Protein AF-A0A935BQP4-F1 (afdb_monomer)

Mean predicted aligned error: 3.19 Å

pLDDT: mean 92.68, std 5.35, range [65.62, 96.75]

Structure (mmCIF, N/CA/C/O backbone):
data_AF-A0A935BQP4-F1
#
_entry.id   AF-A0A935BQP4-F1
#
loop_
_atom_site.group_PDB
_atom_site.id
_atom_site.type_symbol
_atom_site.label_atom_id
_atom_site.label_alt_id
_atom_site.label_comp_id
_atom_site.label_asym_id
_atom_site.label_entity_id
_atom_site.label_seq_id
_atom_site.pdbx_PDB_ins_code
_atom_site.Cartn_x
_atom_site.Cartn_y
_atom_site.Cartn_z
_atom_site.occupancy
_atom_site.B_iso_or_equiv
_atom_site.auth_seq_id
_atom_site.auth_comp_id
_atom_site.auth_asym_id
_atom_site.auth_atom_id
_atom_site.pdbx_PDB_model_num
ATOM 1 N N . MET A 1 1 ? -3.172 5.237 -1.779 1.00 88.81 1 MET A N 1
ATOM 2 C CA . MET A 1 1 ? -4.588 5.655 -1.803 1.00 88.81 1 MET A CA 1
ATOM 3 C C . MET A 1 1 ? -5.038 5.767 -0.364 1.00 88.81 1 MET A C 1
ATOM 5 O O . MET A 1 1 ? -4.635 4.895 0.387 1.00 88.81 1 MET A O 1
ATOM 9 N N . PRO A 1 2 ? -5.792 6.795 0.039 1.00 93.50 2 PRO A N 1
ATOM 10 C CA . PRO A 1 2 ? -6.292 6.873 1.408 1.00 93.50 2 PRO A CA 1
ATOM 11 C C . PRO A 1 2 ? -7.207 5.689 1.753 1.00 93.50 2 PRO A C 1
ATOM 13 O O . PRO A 1 2 ? -8.046 5.330 0.927 1.00 93.50 2 PRO A O 1
ATO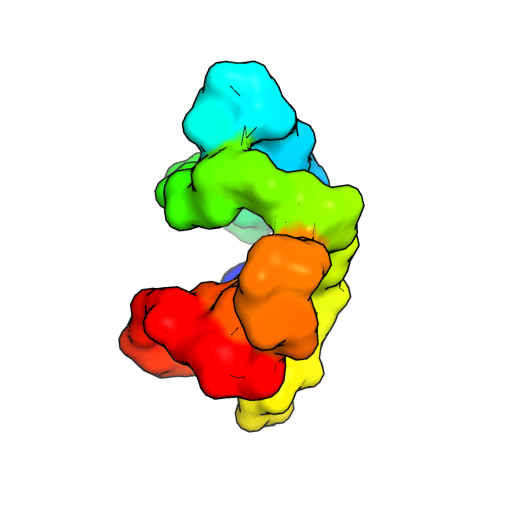M 16 N N . ALA A 1 3 ? -7.012 5.077 2.922 1.00 95.75 3 ALA A N 1
ATOM 17 C CA . ALA A 1 3 ? -7.804 3.962 3.457 1.00 95.75 3 ALA A CA 1
ATOM 18 C C . ALA A 1 3 ? -7.531 3.813 4.968 1.00 95.75 3 ALA A C 1
ATOM 20 O O . ALA A 1 3 ? -6.585 4.413 5.457 1.00 95.75 3 ALA A O 1
ATOM 21 N N . ASP A 1 4 ? -8.345 3.062 5.706 1.00 95.38 4 ASP A N 1
ATOM 22 C CA . ASP A 1 4 ? -8.165 2.845 7.151 1.00 95.38 4 ASP A CA 1
ATOM 23 C C . ASP A 1 4 ? -7.214 1.659 7.375 1.00 95.38 4 ASP A C 1
ATOM 25 O O . ASP A 1 4 ? -7.648 0.510 7.335 1.00 95.38 4 ASP A O 1
ATOM 29 N N . TYR A 1 5 ? -5.904 1.906 7.485 1.00 93.88 5 TYR A N 1
ATOM 30 C CA . TYR A 1 5 ? -4.905 0.828 7.524 1.00 93.88 5 TYR A CA 1
ATOM 31 C C . TYR A 1 5 ? -4.655 0.281 8.937 1.00 93.88 5 TYR A C 1
ATOM 33 O O . TYR A 1 5 ? -4.073 -0.799 9.067 1.00 93.88 5 TYR A O 1
ATOM 41 N N . ASP A 1 6 ? -5.059 0.993 9.991 1.00 92.75 6 ASP A N 1
ATOM 42 C CA . ASP A 1 6 ? -4.897 0.563 11.386 1.00 92.75 6 ASP A CA 1
ATOM 43 C C . ASP A 1 6 ? -6.206 0.137 12.070 1.00 92.75 6 ASP A C 1
ATOM 45 O O . ASP A 1 6 ? -6.160 -0.508 13.128 1.00 92.75 6 ASP A O 1
ATOM 49 N N . GLY A 1 7 ? -7.351 0.389 11.436 1.00 94.00 7 GLY A N 1
ATOM 50 C CA . GLY A 1 7 ? -8.680 -0.001 11.900 1.00 94.00 7 GLY A CA 1
ATOM 51 C C . GLY A 1 7 ? -9.238 0.944 12.956 1.00 94.00 7 GLY A C 1
ATOM 52 O O . GLY A 1 7 ? -10.010 0.503 13.810 1.00 94.00 7 GLY A O 1
ATOM 53 N N . ASP A 1 8 ? -8.813 2.211 12.969 1.00 94.06 8 ASP A N 1
ATOM 54 C CA . ASP A 1 8 ? -9.303 3.213 13.924 1.00 94.06 8 ASP A CA 1
ATOM 55 C C . ASP A 1 8 ? -10.621 3.882 13.486 1.00 94.06 8 ASP A C 1
ATOM 57 O O . ASP A 1 8 ? -11.181 4.713 14.215 1.00 94.06 8 ASP A O 1
ATOM 61 N N . GLY A 1 9 ? -11.136 3.513 12.312 1.00 94.44 9 GLY A N 1
ATOM 62 C CA . GLY A 1 9 ? -12.349 4.055 11.713 1.00 94.44 9 GLY A CA 1
ATOM 63 C C . GLY A 1 9 ? -12.130 5.347 10.927 1.00 94.44 9 GLY A C 1
ATOM 64 O O . GLY A 1 9 ? -13.114 5.967 10.506 1.00 94.44 9 GLY A O 1
ATOM 65 N N . LYS A 1 10 ? -10.885 5.794 10.726 1.00 94.94 10 LYS A N 1
ATOM 66 C CA . LYS A 1 10 ? -10.538 6.966 9.913 1.00 94.94 10 LYS A CA 1
ATOM 67 C C . LYS A 1 10 ? -9.632 6.572 8.760 1.00 94.94 10 LYS A C 1
ATOM 69 O O . LYS A 1 10 ? -8.846 5.640 8.818 1.00 94.94 10 LYS A O 1
ATOM 74 N N . PHE A 1 11 ? -9.719 7.336 7.677 1.00 95.62 11 PHE A N 1
ATOM 75 C CA . PHE A 1 11 ? -8.782 7.156 6.580 1.00 95.62 11 PHE A CA 1
ATOM 76 C C . PHE A 1 11 ? -7.402 7.714 6.923 1.00 95.62 11 PHE A C 1
ATOM 78 O O . PHE A 1 11 ? -7.242 8.899 7.224 1.00 95.62 11 PHE A O 1
ATOM 85 N N . ASP A 1 12 ? -6.399 6.868 6.742 1.00 96.25 12 ASP A N 1
ATOM 86 C CA . ASP A 1 12 ? -4.992 7.219 6.698 1.00 96.25 12 ASP A CA 1
ATOM 87 C C . ASP A 1 12 ? -4.610 7.768 5.322 1.00 96.25 12 ASP A C 1
ATOM 89 O O . ASP A 1 12 ? -5.203 7.443 4.287 1.00 96.25 12 ASP A O 1
ATOM 93 N N . VAL A 1 13 ? -3.560 8.587 5.279 1.00 96.19 13 VAL A N 1
ATOM 94 C CA . VAL A 1 13 ? -3.045 9.137 4.020 1.00 96.19 13 VAL A CA 1
ATOM 95 C C . VAL A 1 13 ? -2.060 8.153 3.414 1.00 96.19 13 VAL A C 1
ATOM 97 O O . VAL A 1 13 ? -1.125 7.728 4.083 1.00 96.19 13 VAL A O 1
ATOM 100 N N . ALA A 1 14 ? -2.193 7.846 2.121 1.00 95.62 14 ALA A N 1
ATOM 101 C CA . ALA A 1 14 ? -1.202 7.019 1.444 1.00 95.62 14 ALA A CA 1
ATOM 102 C C . ALA A 1 14 ? -1.021 7.344 -0.038 1.00 95.62 14 ALA A C 1
ATOM 104 O O . ALA A 1 14 ? -1.979 7.631 -0.766 1.00 95.62 14 ALA A O 1
ATOM 105 N N . VAL A 1 15 ? 0.210 7.186 -0.516 1.00 95.25 15 VAL A N 1
ATOM 106 C CA . VAL A 1 15 ? 0.635 7.474 -1.887 1.00 95.25 15 VAL A CA 1
ATOM 107 C C . VAL A 1 15 ? 1.483 6.334 -2.435 1.00 95.25 15 VAL A C 1
ATOM 109 O O . VAL A 1 15 ? 2.377 5.823 -1.765 1.00 95.25 15 VAL A O 1
ATOM 112 N N . TYR A 1 16 ? 1.221 5.956 -3.682 1.00 95.06 16 TYR A N 1
ATOM 113 C CA . TYR A 1 16 ? 2.116 5.087 -4.428 1.00 95.06 16 TYR A CA 1
ATOM 114 C C . TYR A 1 16 ? 3.078 5.940 -5.251 1.00 95.06 16 TYR A C 1
ATOM 116 O O . TYR A 1 16 ? 2.635 6.828 -5.981 1.00 95.06 16 TYR A O 1
ATOM 124 N N . ARG A 1 17 ? 4.385 5.695 -5.132 1.00 95.25 17 ARG A N 1
ATOM 125 C CA . ARG A 1 17 ? 5.419 6.422 -5.877 1.00 95.25 17 ARG A CA 1
ATOM 126 C C . ARG A 1 17 ? 6.036 5.500 -6.937 1.00 95.25 17 ARG A C 1
ATOM 128 O O . ARG A 1 17 ? 6.910 4.705 -6.596 1.00 95.25 17 ARG A O 1
ATOM 135 N N . PRO A 1 18 ? 5.662 5.634 -8.225 1.00 93.56 18 PRO A N 1
ATOM 136 C CA . PRO A 1 18 ? 6.151 4.746 -9.281 1.00 93.56 18 PRO A CA 1
ATOM 137 C C . PRO A 1 18 ? 7.673 4.755 -9.453 1.00 93.56 18 PRO A C 1
ATOM 139 O O . PRO A 1 18 ? 8.255 3.723 -9.757 1.00 93.56 18 PRO A O 1
ATOM 142 N N . SER A 1 19 ? 8.330 5.897 -9.220 1.00 94.88 19 SER A N 1
ATOM 143 C CA . SER A 1 19 ? 9.785 6.024 -9.389 1.00 94.88 19 SER A CA 1
ATOM 144 C C . SER A 1 19 ? 10.600 5.208 -8.386 1.00 94.88 19 SER A C 1
ATOM 146 O O . SER A 1 19 ? 11.723 4.824 -8.694 1.00 94.88 19 SER A O 1
ATOM 148 N N . THR A 1 20 ? 10.054 4.936 -7.198 1.00 95.19 20 THR A N 1
ATOM 149 C CA . THR A 1 20 ? 10.685 4.062 -6.195 1.00 95.19 20 THR A CA 1
ATOM 150 C C . THR A 1 20 ? 10.003 2.702 -6.105 1.00 95.19 20 THR A C 1
ATOM 152 O O . THR A 1 20 ? 10.539 1.780 -5.500 1.00 95.19 20 THR A O 1
ATOM 155 N N . GLY A 1 21 ? 8.816 2.568 -6.695 1.00 94.25 21 GLY A N 1
ATOM 156 C CA . GLY A 1 21 ? 7.999 1.369 -6.628 1.00 94.25 21 GLY A CA 1
ATOM 157 C C . GLY A 1 21 ? 7.392 1.102 -5.252 1.00 94.25 21 GLY A C 1
ATOM 158 O O . GLY A 1 21 ? 7.000 -0.033 -4.968 1.00 94.25 21 GLY A O 1
ATOM 159 N N . VAL A 1 22 ? 7.334 2.119 -4.390 1.00 95.31 22 VAL A N 1
ATOM 160 C CA . VAL A 1 22 ? 6.935 1.993 -2.983 1.00 95.31 22 VAL A CA 1
ATOM 161 C C . VAL A 1 22 ? 5.569 2.626 -2.749 1.00 95.31 22 VAL A C 1
AT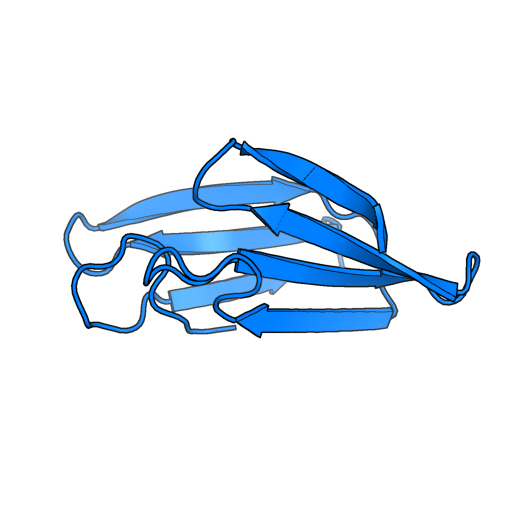OM 163 O O . VAL A 1 22 ? 5.280 3.727 -3.224 1.00 95.31 22 VAL A O 1
ATOM 166 N N . TRP A 1 23 ? 4.742 1.929 -1.976 1.00 95.12 23 TRP A N 1
ATOM 167 C CA . TRP A 1 23 ? 3.540 2.473 -1.364 1.00 95.12 23 TRP A CA 1
ATOM 168 C C . TRP A 1 23 ? 3.891 3.015 0.018 1.00 95.12 23 TRP A C 1
ATOM 170 O O . TRP A 1 23 ? 4.320 2.253 0.878 1.00 95.12 23 TRP A O 1
ATOM 180 N N . TYR A 1 24 ? 3.708 4.315 0.229 1.00 95.44 24 TYR A N 1
ATOM 181 C CA . TYR A 1 24 ? 3.908 4.987 1.514 1.00 95.44 24 TYR A CA 1
ATOM 182 C C . TYR A 1 24 ? 2.570 5.321 2.156 1.00 95.44 24 TYR A C 1
ATOM 184 O O . TYR A 1 24 ? 1.639 5.697 1.441 1.00 95.44 24 TYR A O 1
ATOM 192 N N . TRP A 1 25 ? 2.488 5.254 3.480 1.00 95.00 25 TRP A N 1
ATOM 193 C CA . TRP A 1 25 ? 1.324 5.709 4.239 1.00 95.00 25 TRP A CA 1
ATOM 194 C C . TRP A 1 25 ? 1.736 6.413 5.530 1.00 95.00 25 TRP A C 1
ATOM 196 O O . TRP A 1 25 ? 2.847 6.216 6.028 1.00 95.00 25 TRP A O 1
ATOM 206 N N . VAL A 1 26 ? 0.840 7.251 6.044 1.00 96.75 26 VAL A N 1
ATOM 207 C CA . VAL A 1 26 ? 0.940 7.899 7.351 1.00 96.75 26 VAL A CA 1
ATOM 208 C C . VAL A 1 26 ? -0.343 7.613 8.106 1.00 96.75 26 VAL A C 1
ATOM 210 O O . VAL A 1 26 ? -1.430 7.925 7.619 1.00 96.75 26 VAL A O 1
ATOM 213 N N . ASN A 1 27 ? -0.186 7.031 9.287 1.00 95.12 27 ASN A N 1
ATOM 214 C CA . ASN A 1 27 ? -1.283 6.701 10.167 1.00 95.12 27 ASN A CA 1
ATOM 215 C C . ASN A 1 27 ? -1.889 7.966 10.788 1.00 95.12 27 ASN A C 1
ATOM 217 O O . ASN A 1 27 ? -1.176 8.807 11.341 1.00 95.12 27 ASN A O 1
ATOM 221 N N . SER A 1 28 ? -3.203 8.095 10.703 1.00 95.44 28 SER A N 1
ATOM 222 C CA . SER A 1 28 ? -3.948 9.271 11.135 1.00 95.44 28 SER A CA 1
ATOM 223 C C . SER A 1 28 ? -4.029 9.393 12.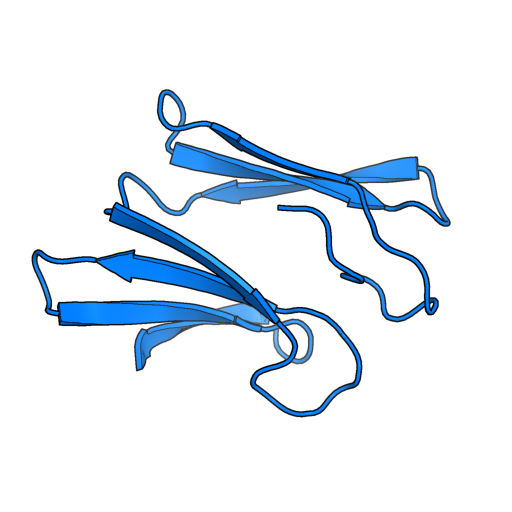660 1.00 95.44 28 SER A C 1
ATOM 225 O O . SER A 1 28 ? -4.023 10.512 13.175 1.00 95.44 28 SER A O 1
ATOM 227 N N . ALA A 1 29 ? -4.031 8.274 13.392 1.00 94.88 29 ALA A N 1
ATOM 228 C CA . ALA A 1 29 ? -4.109 8.255 14.853 1.00 94.88 29 ALA A CA 1
ATOM 229 C C . ALA A 1 29 ? -2.773 8.582 15.544 1.00 94.88 29 ALA A C 1
ATOM 231 O O . ALA A 1 29 ? -2.742 9.276 16.561 1.00 94.88 29 ALA A O 1
ATOM 232 N N . THR A 1 30 ? -1.663 8.082 15.002 1.00 95.50 30 THR A N 1
ATOM 233 C CA . THR A 1 30 ? -0.336 8.115 15.646 1.00 95.50 30 THR A CA 1
ATOM 234 C C . THR A 1 30 ? 0.681 8.997 14.926 1.00 95.5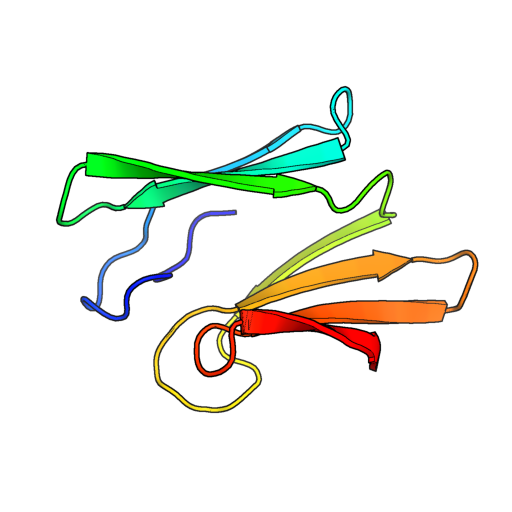0 30 THR A C 1
ATOM 236 O O . THR A 1 30 ? 1.756 9.246 15.470 1.00 95.50 30 THR A O 1
ATOM 239 N N . LEU A 1 31 ? 0.374 9.456 13.706 1.00 94.31 31 LEU A N 1
ATOM 240 C CA . LEU A 1 31 ? 1.293 10.175 12.809 1.00 94.31 31 LEU A CA 1
ATOM 241 C C . LEU A 1 31 ? 2.581 9.401 12.486 1.00 94.31 31 LEU A C 1
ATOM 243 O O . LEU A 1 31 ? 3.583 9.978 12.058 1.00 94.31 31 LEU A O 1
ATOM 247 N N . THR A 1 32 ? 2.560 8.081 12.667 1.00 94.56 32 THR A N 1
ATOM 248 C CA . THR A 1 32 ? 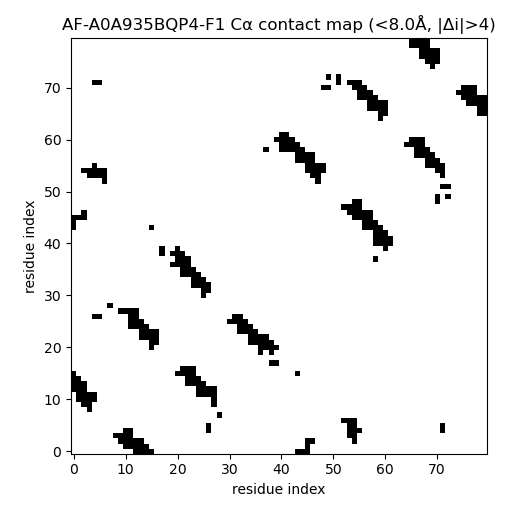3.648 7.197 12.248 1.00 94.56 32 THR A CA 1
ATOM 249 C C . THR A 1 32 ? 3.601 6.977 10.738 1.00 94.56 32 THR A C 1
ATOM 251 O O . THR A 1 32 ? 2.533 7.006 10.128 1.00 94.56 32 THR A O 1
ATOM 254 N N . TYR A 1 33 ? 4.763 6.773 10.113 1.00 93.19 33 TYR A N 1
ATOM 255 C CA . TYR A 1 33 ? 4.864 6.526 8.674 1.00 93.19 33 TYR A CA 1
ATOM 256 C C . TYR A 1 33 ? 5.328 5.096 8.386 1.00 93.19 33 TYR A C 1
ATOM 258 O O . TYR A 1 33 ? 6.103 4.517 9.147 1.00 93.19 33 TYR A O 1
ATOM 266 N N . GLY A 1 34 ? 4.891 4.549 7.252 1.00 92.25 34 GLY A N 1
ATOM 267 C CA . GLY A 1 34 ? 5.295 3.237 6.756 1.00 92.25 34 GLY A CA 1
ATOM 268 C C . GLY A 1 34 ? 5.525 3.228 5.246 1.00 92.25 34 GLY A C 1
ATOM 269 O O . GLY A 1 34 ? 5.141 4.157 4.528 1.00 92.25 34 GLY A O 1
ATOM 270 N N . GLY A 1 35 ? 6.187 2.177 4.759 1.00 93.94 35 GLY A N 1
ATOM 271 C CA . GLY A 1 35 ? 6.458 1.993 3.338 1.00 93.94 35 GLY A CA 1
ATOM 272 C C . GLY A 1 35 ? 6.641 0.527 2.957 1.00 93.94 35 GLY A C 1
ATOM 273 O O . GLY A 1 35 ? 7.335 -0.209 3.656 1.00 93.94 35 GLY A O 1
ATOM 274 N N . LEU A 1 36 ? 6.053 0.115 1.830 1.00 92.94 36 LEU A N 1
ATOM 275 C CA . LEU A 1 36 ? 6.187 -1.237 1.284 1.00 92.94 36 LEU A CA 1
ATOM 276 C C . LEU A 1 36 ? 6.488 -1.216 -0.219 1.00 92.94 36 LEU A C 1
ATOM 278 O O . LEU A 1 36 ? 5.819 -0.537 -1.002 1.00 92.94 36 LEU A O 1
ATOM 282 N N . GLY A 1 37 ? 7.510 -1.969 -0.626 1.00 93.50 37 GLY A N 1
ATOM 283 C CA . GLY A 1 37 ? 7.929 -2.088 -2.021 1.00 93.50 37 GLY A CA 1
ATOM 284 C C . GLY A 1 37 ? 7.064 -3.069 -2.811 1.00 93.50 37 GLY A C 1
ATOM 285 O O . GLY A 1 37 ? 7.045 -4.259 -2.516 1.00 93.50 37 GLY A O 1
ATOM 286 N N . PHE A 1 38 ? 6.417 -2.578 -3.868 1.00 92.31 38 PHE A N 1
ATOM 287 C CA . PHE A 1 38 ? 5.612 -3.377 -4.800 1.00 92.31 38 PHE A CA 1
ATOM 288 C C . PHE A 1 38 ? 6.152 -3.392 -6.238 1.00 92.31 38 PHE A C 1
ATOM 290 O O . PHE A 1 38 ? 5.606 -4.100 -7.088 1.00 92.31 38 PHE A O 1
ATOM 297 N N . GLY A 1 39 ? 7.235 -2.670 -6.534 1.00 92.56 39 GLY A N 1
ATOM 298 C CA . GLY A 1 39 ? 7.881 -2.686 -7.851 1.00 92.56 39 GLY A CA 1
ATOM 299 C C . GLY A 1 39 ? 7.184 -1.776 -8.858 1.00 92.56 39 GLY A C 1
ATOM 300 O O . GLY A 1 39 ? 7.094 -0.590 -8.610 1.00 92.56 39 GLY A O 1
ATOM 301 N N . ALA A 1 40 ? 6.725 -2.294 -9.998 1.00 92.44 40 ALA A N 1
ATOM 302 C CA . ALA A 1 40 ? 6.059 -1.496 -11.036 1.00 92.44 40 ALA A CA 1
ATOM 303 C C . ALA A 1 40 ? 4.716 -2.133 -11.451 1.00 92.44 40 ALA A C 1
ATOM 305 O O . ALA A 1 40 ? 4.611 -2.723 -12.529 1.00 92.44 40 ALA A O 1
ATOM 306 N N . PRO A 1 41 ? 3.691 -2.096 -10.582 1.00 93.81 41 PRO A N 1
ATOM 307 C CA . PRO A 1 41 ? 2.364 -2.585 -10.911 1.00 93.81 41 PRO A CA 1
ATOM 308 C C . PRO A 1 41 ? 1.646 -1.631 -11.870 1.00 93.81 41 PRO A C 1
ATOM 310 O O . PRO A 1 41 ? 1.999 -0.459 -12.001 1.00 93.81 41 PRO A O 1
ATOM 313 N N . ARG A 1 42 ? 0.591 -2.132 -12.518 1.00 95.25 42 ARG A N 1
ATOM 314 C CA . ARG A 1 42 ? -0.269 -1.317 -13.389 1.00 95.25 42 ARG A CA 1
ATOM 315 C C . ARG A 1 42 ? -1.340 -0.568 -12.603 1.00 95.25 42 ARG A C 1
ATOM 317 O O . ARG A 1 42 ? -1.637 0.575 -12.931 1.00 95.25 42 ARG A O 1
ATOM 324 N N . TYR A 1 43 ? -1.917 -1.217 -11.594 1.00 94.75 43 TYR A N 1
ATOM 325 C CA . TYR A 1 43 ? -2.952 -0.636 -10.744 1.00 94.75 43 TYR A CA 1
ATOM 326 C C . TYR A 1 43 ? -2.631 -0.874 -9.276 1.00 94.75 43 TYR A C 1
ATOM 328 O O . TYR A 1 43 ? -2.021 -1.883 -8.923 1.00 94.75 43 TYR A O 1
ATOM 336 N N . THR A 1 44 ? -3.073 0.056 -8.438 1.00 95.06 44 THR A N 1
ATOM 337 C CA . THR A 1 44 ? -3.058 -0.041 -6.978 1.00 95.06 44 THR A CA 1
ATOM 338 C C . THR A 1 44 ? -4.492 0.068 -6.481 1.00 95.06 44 THR A C 1
ATOM 340 O O . THR A 1 44 ? -5.256 0.856 -7.038 1.00 95.06 44 THR A O 1
ATOM 343 N N . CYS A 1 45 ? -4.853 -0.685 -5.449 1.00 95.38 45 CYS A N 1
ATOM 344 C CA . CYS A 1 45 ? -6.160 -0.628 -4.803 1.00 95.38 45 CYS A CA 1
ATOM 345 C C . CYS A 1 45 ? -6.002 -0.903 -3.307 1.00 95.38 45 CYS A C 1
ATOM 347 O O . CYS A 1 45 ? -5.142 -1.690 -2.920 1.00 95.38 45 CYS A O 1
ATOM 349 N N . ALA A 1 46 ? -6.802 -0.250 -2.473 1.00 95.31 46 ALA A N 1
ATOM 350 C CA . ALA A 1 46 ? -6.847 -0.511 -1.039 1.00 95.31 46 ALA A CA 1
ATOM 351 C C . ALA A 1 46 ? -8.264 -0.929 -0.645 1.00 95.31 46 ALA A C 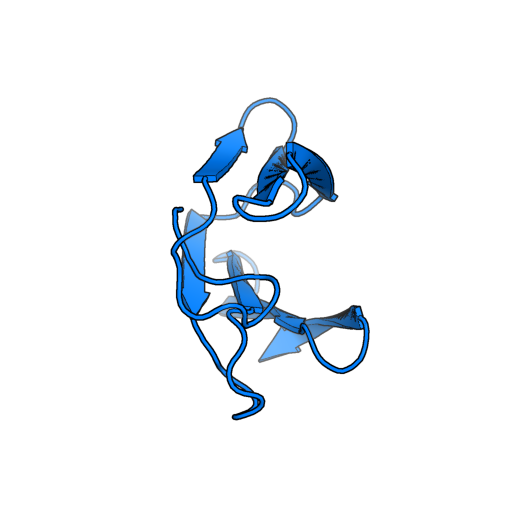1
ATOM 353 O O . ALA A 1 46 ? -9.225 -0.401 -1.206 1.00 95.31 46 ALA A O 1
ATOM 354 N N . GLY A 1 47 ? -8.383 -1.871 0.284 1.00 94.75 47 GLY A N 1
ATOM 355 C CA . GLY A 1 47 ? -9.667 -2.385 0.758 1.00 94.75 47 GLY A CA 1
ATOM 356 C C . GLY A 1 47 ? -9.474 -3.561 1.704 1.00 94.75 47 GLY A C 1
ATOM 357 O O . GLY A 1 47 ? -8.415 -4.169 1.687 1.00 94.75 47 GLY A O 1
ATOM 358 N N . ASP A 1 48 ? -10.472 -3.851 2.528 1.00 94.50 48 ASP A N 1
ATOM 359 C CA . ASP A 1 48 ? -10.470 -5.009 3.427 1.00 94.50 48 ASP A CA 1
ATOM 360 C C . ASP A 1 48 ? -10.809 -6.277 2.622 1.00 94.50 48 ASP A C 1
ATOM 362 O O . ASP A 1 48 ? -11.964 -6.476 2.228 1.00 94.50 48 ASP A O 1
ATOM 366 N N . TYR A 1 49 ? -9.801 -7.087 2.284 1.00 92.88 49 TYR A N 1
ATOM 367 C CA . TYR A 1 49 ? -9.986 -8.299 1.476 1.00 92.88 49 TYR A CA 1
ATOM 368 C C . TYR A 1 49 ? -10.021 -9.576 2.316 1.00 92.88 49 TYR A C 1
ATOM 370 O O . TYR A 1 49 ? -10.347 -10.634 1.769 1.00 92.88 49 TYR A O 1
ATOM 378 N N . ASP A 1 50 ? -9.684 -9.510 3.606 1.00 91.06 50 ASP A N 1
ATOM 379 C CA . ASP A 1 50 ? -9.732 -10.662 4.508 1.00 91.06 50 ASP A CA 1
ATOM 380 C C . ASP A 1 50 ? -10.7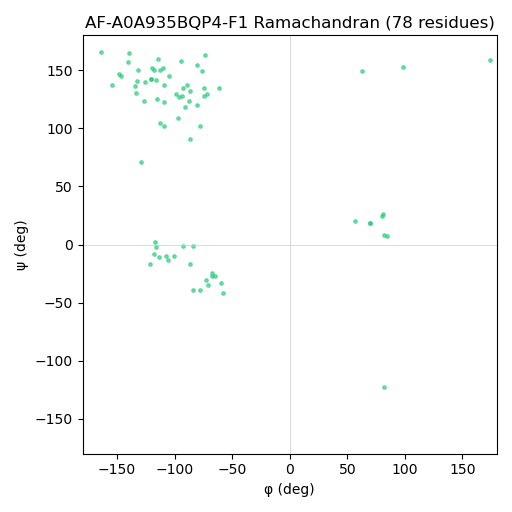25 -10.543 5.675 1.00 91.06 50 ASP A C 1
ATOM 382 O O . ASP A 1 50 ? -10.916 -11.516 6.409 1.00 91.06 50 ASP A O 1
ATOM 386 N N . GLY A 1 51 ? -11.467 -9.438 5.738 1.00 92.00 51 GLY A N 1
ATOM 387 C CA . GLY A 1 51 ? -12.615 -9.218 6.611 1.00 92.00 51 GLY A CA 1
ATOM 388 C C . GLY A 1 51 ? -12.242 -8.833 8.038 1.00 92.00 51 GLY A C 1
ATOM 389 O O . GLY A 1 51 ? -13.019 -9.119 8.953 1.00 92.00 51 GLY A O 1
ATOM 390 N N . ASP A 1 52 ? -11.061 -8.252 8.254 1.00 92.12 52 ASP A N 1
ATOM 391 C CA . ASP A 1 52 ? -10.555 -7.919 9.589 1.00 92.12 52 ASP A CA 1
ATOM 392 C C . ASP A 1 52 ? -10.891 -6.497 10.057 1.00 92.12 52 ASP A C 1
ATOM 394 O O . ASP A 1 52 ? -10.580 -6.130 11.193 1.00 92.12 52 ASP A O 1
ATOM 398 N N . GLY A 1 53 ? -11.569 -5.715 9.215 1.00 92.25 53 GLY A N 1
ATOM 399 C CA . GLY A 1 53 ? -11.929 -4.332 9.502 1.00 92.25 53 GLY A CA 1
ATOM 400 C C . GLY A 1 53 ? -10.801 -3.335 9.248 1.00 92.25 53 GLY A C 1
ATOM 401 O O . GLY A 1 53 ? -10.962 -2.165 9.593 1.00 92.25 53 GLY A O 1
ATOM 402 N N . ARG A 1 54 ? -9.683 -3.758 8.647 1.00 94.31 54 ARG A N 1
ATOM 403 C CA . ARG A 1 54 ? -8.586 -2.893 8.199 1.00 94.31 54 ARG A CA 1
ATOM 404 C C . ARG A 1 54 ? -8.420 -3.001 6.694 1.00 94.31 54 ARG A C 1
ATOM 406 O O . ARG A 1 54 ? -8.676 -4.022 6.071 1.00 94.31 54 ARG A O 1
ATOM 413 N N . ALA A 1 55 ? -7.958 -1.925 6.081 1.00 95.19 55 ALA A N 1
ATOM 414 C CA . ALA A 1 55 ? -7.634 -1.930 4.671 1.00 95.19 55 ALA A CA 1
ATOM 415 C C . ALA A 1 55 ? -6.322 -2.680 4.408 1.00 95.19 55 ALA A C 1
ATOM 417 O O . ALA A 1 55 ? -5.286 -2.410 5.013 1.00 95.19 55 ALA A O 1
ATOM 418 N N . ASP A 1 56 ? -6.340 -3.533 3.394 1.00 94.75 56 ASP A N 1
ATOM 419 C CA . ASP A 1 56 ? -5.170 -4.175 2.816 1.00 94.75 56 ASP A CA 1
ATOM 420 C C . ASP A 1 56 ? -4.649 -3.387 1.611 1.00 94.75 56 ASP A C 1
ATOM 422 O O . ASP A 1 56 ? -5.376 -2.655 0.928 1.00 94.75 56 ASP A O 1
ATOM 426 N N . GLN A 1 57 ? -3.374 -3.583 1.282 1.00 95.25 57 GLN A N 1
ATOM 427 C CA . GLN A 1 57 ? -2.773 -3.024 0.069 1.00 95.25 57 GLN A CA 1
ATOM 428 C C . GLN A 1 57 ? -2.786 -4.065 -1.049 1.00 95.25 57 GLN A C 1
ATOM 430 O O . GLN A 1 57 ? -2.237 -5.151 -0.878 1.00 95.25 57 GLN A O 1
ATOM 435 N N . ALA A 1 58 ? -3.328 -3.717 -2.216 1.00 95.12 58 ALA A N 1
ATOM 436 C CA . ALA A 1 58 ? -3.364 -4.586 -3.388 1.00 95.12 58 ALA A CA 1
ATOM 437 C C . ALA A 1 58 ? -2.756 -3.922 -4.629 1.00 95.12 58 ALA A C 1
ATOM 439 O O . ALA A 1 58 ? -2.995 -2.744 -4.913 1.00 95.12 58 ALA A O 1
ATOM 440 N N . VAL A 1 59 ? -1.998 -4.688 -5.415 1.00 95.06 59 VAL A N 1
ATOM 441 C CA . VAL A 1 59 ? -1.446 -4.231 -6.696 1.00 95.06 59 VAL A CA 1
ATOM 442 C C . VAL A 1 59 ? -1.675 -5.245 -7.813 1.00 95.06 59 VAL A C 1
ATOM 444 O O . VAL A 1 59 ? -1.530 -6.446 -7.601 1.00 95.06 59 VAL A O 1
ATOM 447 N N . PHE A 1 60 ? -1.997 -4.771 -9.017 1.00 95.69 60 PHE A N 1
ATOM 448 C CA . PHE A 1 60 ? -2.203 -5.632 -10.185 1.00 95.69 60 PHE A CA 1
ATOM 449 C C . PHE A 1 60 ? -0.962 -5.688 -11.074 1.00 95.69 60 PHE A C 1
ATOM 451 O O . PHE A 1 60 ? -0.434 -4.647 -11.495 1.00 95.69 60 PHE A O 1
ATOM 458 N N . ARG A 1 61 ? -0.531 -6.906 -11.418 1.00 94.12 61 ARG A N 1
ATOM 459 C CA . ARG A 1 61 ? 0.611 -7.157 -12.303 1.00 94.12 61 ARG A CA 1
ATOM 460 C C . ARG A 1 61 ? 0.163 -7.784 -13.624 1.00 94.12 61 ARG A C 1
ATOM 462 O O . ARG A 1 61 ? -0.081 -8.987 -13.678 1.00 94.12 61 ARG A O 1
ATOM 469 N N . PRO A 1 62 ? 0.132 -7.015 -14.728 1.00 94.19 62 PRO A N 1
ATOM 470 C CA . PRO A 1 62 ? -0.346 -7.525 -16.011 1.00 94.19 62 PRO A CA 1
ATOM 471 C C . PRO A 1 62 ? 0.566 -8.603 -16.610 1.00 94.19 62 PRO A C 1
ATOM 473 O O . PRO A 1 62 ? 0.089 -9.424 -17.380 1.00 94.19 62 PRO A O 1
ATOM 476 N N . SER A 1 63 ? 1.855 -8.636 -16.247 1.00 93.44 63 SER A N 1
ATOM 477 C CA . SER A 1 63 ? 2.801 -9.653 -16.728 1.00 93.44 63 SER A CA 1
ATOM 478 C C . SER A 1 63 ? 2.464 -11.069 -16.259 1.00 93.44 63 SER A C 1
ATOM 480 O O . SER A 1 63 ? 2.848 -12.026 -16.921 1.00 93.44 63 SER A O 1
ATOM 482 N N . THR A 1 64 ? 1.785 -11.207 -15.117 1.00 92.94 64 THR A N 1
ATOM 483 C CA . THR A 1 64 ? 1.355 -12.503 -14.569 1.00 92.94 64 THR A CA 1
ATOM 484 C C . THR A 1 64 ? -0.161 -12.627 -14.449 1.00 92.94 64 THR A C 1
ATOM 486 O O . THR A 1 64 ? -0.652 -13.710 -14.159 1.00 92.94 64 THR A O 1
ATOM 489 N N . GLY A 1 65 ? -0.911 -11.543 -14.672 1.00 94.56 65 GLY A N 1
ATOM 490 C CA . GLY A 1 65 ? -2.367 -11.515 -14.527 1.00 94.56 65 GLY A CA 1
ATOM 491 C C . GLY A 1 65 ? -2.851 -11.612 -13.078 1.00 94.56 65 GLY A C 1
ATOM 492 O O . GLY A 1 65 ? -4.009 -11.941 -12.864 1.00 94.56 65 GLY A O 1
ATOM 493 N N . GLN A 1 66 ? -1.985 -11.341 -12.099 1.00 95.25 66 GLN A N 1
ATOM 494 C CA . GLN A 1 66 ? -2.262 -11.579 -10.679 1.00 95.25 66 GLN A CA 1
ATOM 495 C C . GLN A 1 66 ? -2.446 -10.286 -9.891 1.00 95.25 66 GLN A C 1
ATOM 497 O O . GLN A 1 66 ? -1.815 -9.259 -10.185 1.00 95.25 66 GLN A O 1
ATOM 502 N N . TRP A 1 67 ? -3.237 -10.384 -8.827 1.00 94.69 67 TRP A N 1
ATOM 503 C CA . TRP A 1 67 ? -3.256 -9.407 -7.746 1.00 94.69 67 TRP A CA 1
ATOM 504 C C . TRP A 1 67 ? -2.299 -9.835 -6.646 1.00 94.69 67 TRP A C 1
ATOM 506 O O . TRP A 1 67 ? -2.250 -10.998 -6.262 1.00 94.69 67 TRP A O 1
ATOM 516 N N . TRP A 1 68 ? -1.506 -8.897 -6.147 1.00 93.75 68 TRP A N 1
ATOM 517 C CA . TRP A 1 68 ? -0.632 -9.098 -4.996 1.00 93.75 68 TRP A CA 1
ATOM 518 C C . TRP A 1 68 ? -1.196 -8.311 -3.821 1.00 93.75 68 TRP A C 1
ATOM 520 O O . TRP A 1 68 ? -1.357 -7.099 -3.948 1.00 93.75 68 TRP A O 1
ATOM 530 N N . LEU A 1 69 ? -1.483 -8.982 -2.708 1.00 94.00 69 LEU A N 1
ATOM 531 C CA . LEU A 1 69 ? -2.096 -8.407 -1.514 1.00 94.00 69 LEU A CA 1
ATOM 532 C C . LEU A 1 69 ? -1.123 -8.462 -0.341 1.00 94.00 69 LEU A C 1
ATOM 534 O O . LEU A 1 69 ? -0.656 -9.545 0.010 1.00 94.00 69 LEU A O 1
ATOM 538 N N . ASN A 1 70 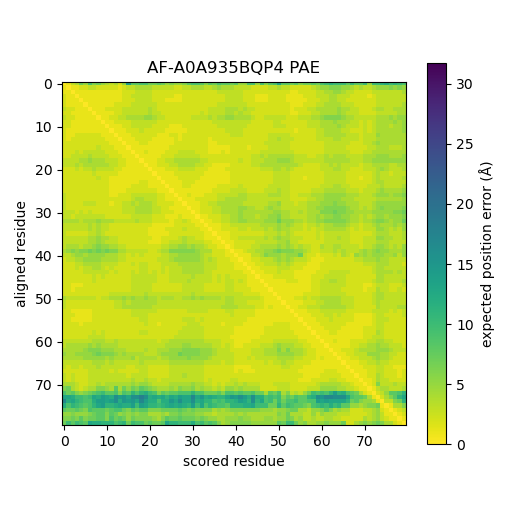? -0.860 -7.323 0.291 1.00 93.50 70 ASN A N 1
ATOM 539 C CA . ASN A 1 70 ? -0.265 -7.261 1.622 1.00 93.50 70 ASN A CA 1
ATOM 540 C C . ASN A 1 70 ? -1.385 -7.095 2.647 1.00 93.50 70 ASN A C 1
ATOM 542 O O . ASN A 1 70 ? -1.996 -6.025 2.701 1.00 93.50 70 ASN A O 1
ATOM 546 N N . ARG A 1 71 ? -1.635 -8.158 3.417 1.00 90.62 71 ARG A N 1
ATOM 547 C CA . ARG A 1 71 ? -2.767 -8.225 4.344 1.00 90.62 71 ARG A CA 1
ATOM 548 C C . ARG A 1 71 ? -2.430 -7.685 5.729 1.00 90.62 71 ARG A C 1
ATOM 550 O O . ARG A 1 71 ? -1.363 -8.007 6.266 1.00 90.62 71 ARG A O 1
ATOM 557 N N . SER A 1 72 ? -3.346 -6.917 6.304 1.00 87.94 72 SER A N 1
ATOM 558 C CA . SER A 1 72 ? -3.283 -6.307 7.641 1.00 87.94 72 SER A CA 1
ATOM 559 C C . SER A 1 72 ? -3.115 -7.346 8.760 1.00 87.94 72 SER A C 1
ATOM 561 O O . SER A 1 72 ? -2.292 -7.162 9.660 1.00 87.94 72 SER A O 1
ATOM 563 N N . THR A 1 73 ? -3.832 -8.471 8.684 1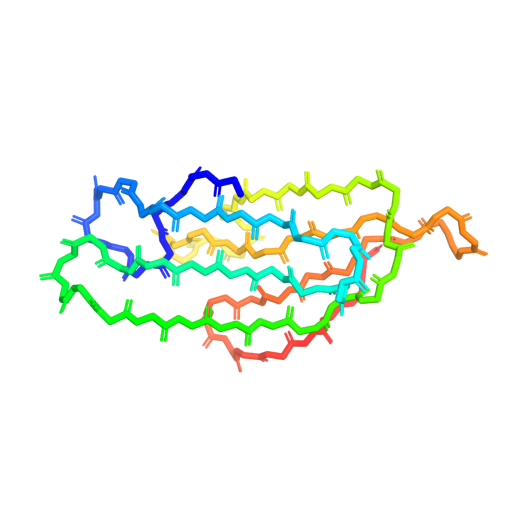.00 81.56 73 THR A N 1
ATOM 564 C CA . THR A 1 73 ? -3.894 -9.496 9.745 1.00 81.56 73 THR A CA 1
ATOM 565 C C . THR A 1 73 ? -2.622 -10.311 9.939 1.00 81.56 73 THR A C 1
ATOM 567 O O . THR A 1 73 ? -2.327 -10.759 11.050 1.00 81.56 73 THR A O 1
ATOM 570 N N . ARG A 1 74 ? -1.895 -10.595 8.854 1.00 69.00 74 ARG A N 1
ATOM 571 C CA . ARG A 1 74 ? -0.825 -11.609 8.853 1.00 69.00 74 ARG A CA 1
ATOM 572 C C . ARG A 1 74 ? 0.538 -11.058 8.467 1.00 69.00 74 ARG A C 1
ATOM 574 O O . ARG A 1 74 ? 1.541 -11.716 8.739 1.00 69.00 74 ARG A O 1
ATOM 581 N N . GLY A 1 75 ? 0.565 -9.871 7.862 1.00 65.62 75 GLY A N 1
ATOM 582 C CA . GLY A 1 75 ? 1.744 -9.334 7.204 1.00 65.62 75 GLY A CA 1
ATOM 583 C C . GLY A 1 75 ? 2.187 -10.206 6.024 1.00 65.62 75 GLY A C 1
ATOM 584 O O . GLY A 1 75 ? 2.026 -11.427 5.997 1.00 65.62 75 GLY A O 1
ATOM 585 N N . GLY A 1 76 ? 2.781 -9.571 5.022 1.00 73.25 76 GLY A N 1
ATOM 586 C CA . GLY A 1 76 ? 3.376 -10.276 3.894 1.00 73.25 76 GLY A CA 1
ATOM 587 C C . GLY A 1 76 ? 2.482 -10.328 2.662 1.00 73.25 76 GLY A C 1
ATOM 588 O O . GLY A 1 76 ? 1.254 -10.255 2.718 1.00 73.25 76 GLY A O 1
ATOM 589 N N . VAL A 1 77 ? 3.155 -10.429 1.516 1.00 83.75 77 VAL A N 1
ATOM 590 C CA . VAL A 1 77 ? 2.534 -10.359 0.196 1.00 83.75 77 VAL A CA 1
ATOM 591 C C . VAL A 1 77 ? 2.073 -11.750 -0.235 1.00 83.75 77 VAL A C 1
ATOM 593 O O . VAL A 1 77 ? 2.869 -12.683 -0.318 1.00 83.75 77 VAL A O 1
ATOM 596 N N . THR A 1 78 ? 0.787 -11.873 -0.541 1.00 88.50 78 THR A N 1
ATOM 597 C CA . THR A 1 78 ? 0.145 -13.064 -1.116 1.00 88.50 78 THR A CA 1
ATOM 598 C C . THR A 1 78 ? -0.369 -12.756 -2.519 1.00 88.50 78 THR A C 1
ATOM 600 O O . THR A 1 78 ? -0.524 -11.588 -2.866 1.00 88.50 78 THR A O 1
ATOM 603 N N . THR A 1 79 ? -0.607 -13.774 -3.345 1.00 88.94 79 THR A N 1
ATOM 604 C CA . THR A 1 79 ? -1.112 -13.599 -4.716 1.00 88.94 79 THR A CA 1
ATOM 605 C C . THR A 1 79 ? -2.484 -14.232 -4.882 1.00 88.94 79 THR A C 1
ATOM 607 O O . THR A 1 79 ? -2.698 -15.327 -4.360 1.00 88.94 79 THR A O 1
ATOM 610 N N . VAL A 1 80 ? -3.362 -13.584 -5.647 1.00 85.44 80 VAL A N 1
ATOM 611 C CA . VAL A 1 80 ? -4.705 -14.061 -6.016 1.00 85.44 80 VAL A CA 1
ATOM 612 C C . VAL A 1 80 ? -4.885 -13.959 -7.526 1.00 85.44 80 VAL A C 1
ATOM 614 O O . VAL A 1 80 ? -4.337 -12.998 -8.127 1.00 85.44 80 VAL A O 1
#

Sequence (80 aa):
MPADYDGDGKFDVAVYRPSTGVWYWVNSATLTYGGLGFGAPRYTCAGDYDGDGRADQAVFRPSTGQWWLNRSTRGGVTTV

Solvent-accessible surface area (backbone atoms only — not comparable to full-atom values): 4644 Å² total; per-residue (Å²): 89,67,40,26,60,87,47,83,85,50,68,17,51,31,46,71,40,76,93,78,13,30,40,36,39,35,41,71,91,76,70,47,75,52,75,47,81,68,51,84,55,80,46,77,50,72,43,57,83,85,75,80,71,27,28,19,47,33,34,32,33,78,94,78,73,32,38,39,34,38,42,68,90,76,60,60,79,44,78,91

Nearest PDB structures (foldseek):
  6zvj-assembly1_I  TM=5.929E-01  e=1.630E+00  Homo sapiens
  7mx5-assembly2_B  TM=6.253E-01  e=2.396E+00  Acinetobacter baumannii
  2j04-assembly2_C  TM=6.000E-01  e=2.268E+00  Saccharomyces cerevisiae
  4r40-assembly2_C  TM=5.724E-01  e=3.521E+00  Yersinia pestis CO92
  4tyz-assembly2_B  TM=4.544E-01  e=3.931E+00  Leishmania infantum

Radius of gyration: 12.07 Å; Cα contacts (8 Å, |Δi|>4): 181; chains: 1; bounding box: 23×24×32 Å

Secondary structure (DSSP, 8-state):
--B-SSSSSSPBEEEEETTTTEEEEE-TTT--EEEEE--S-SEEEEE-SSSSSSPEEEEEETTTTEEEEE-TTT-SEEE-

Foldseek 3Di:
DWFAAPLPPDTWDWDQDQVQQKIKTAHPPPRDIDIDHDHHFPDWDWDQPPPPNHIWIWGAHPVVRWIWIQHSPPGDIDID